Protein AF-A0A7C4LBU0-F1 (afdb_monomer_lite)

Radius of gyration: 18.73 Å; chains: 1; bounding box: 47×29×54 Å

pLDDT: mean 87.69, std 15.98, range [39.25, 98.62]

Structure (mmCIF, N/CA/C/O backbone):
data_AF-A0A7C4LBU0-F1
#
_entry.id   AF-A0A7C4LBU0-F1
#
loop_
_atom_site.group_PDB
_atom_site.id
_atom_site.type_symbol
_atom_site.label_atom_id
_atom_site.label_alt_id
_atom_site.label_comp_id
_atom_site.label_asym_id
_atom_site.label_entity_id
_atom_site.label_seq_id
_atom_site.pdbx_PDB_ins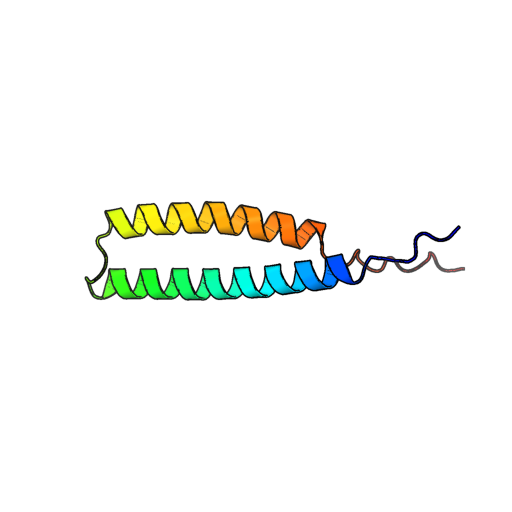_code
_atom_site.Cartn_x
_atom_site.Cartn_y
_atom_site.Cartn_z
_atom_site.occupancy
_atom_site.B_iso_or_equiv
_atom_site.auth_seq_id
_atom_site.auth_comp_id
_atom_site.auth_asym_id
_atom_site.auth_atom_id
_atom_site.pdbx_PDB_model_num
ATOM 1 N N . MET A 1 1 ? 20.322 -6.736 -37.415 1.00 40.59 1 MET A N 1
ATOM 2 C CA . MET A 1 1 ? 20.743 -6.862 -36.001 1.00 40.59 1 MET A CA 1
ATOM 3 C C . MET A 1 1 ? 20.899 -5.472 -35.396 1.00 40.59 1 MET A C 1
ATOM 5 O O . MET A 1 1 ? 21.856 -4.802 -35.741 1.00 40.59 1 MET A O 1
ATOM 9 N N . SER A 1 2 ? 19.966 -5.026 -34.546 1.00 39.25 2 SER A N 1
ATOM 10 C CA . SER A 1 2 ? 20.205 -3.982 -33.528 1.00 39.25 2 SER A CA 1
ATOM 11 C C . SER A 1 2 ? 18.979 -3.874 -32.604 1.00 39.25 2 SER A C 1
ATOM 13 O O . SER A 1 2 ? 18.191 -2.941 -32.690 1.00 39.25 2 SER A O 1
ATOM 15 N N . GLU A 1 3 ? 18.784 -4.858 -31.722 1.00 48.12 3 GLU A N 1
ATOM 16 C CA . GLU A 1 3 ? 17.774 -4.811 -30.642 1.00 48.12 3 GLU A CA 1
ATOM 17 C C . GLU A 1 3 ? 18.311 -4.102 -29.378 1.00 48.12 3 GLU A C 1
ATOM 19 O O . GLU A 1 3 ? 18.041 -4.510 -28.248 1.00 48.12 3 GLU A O 1
ATOM 24 N N . ARG A 1 4 ? 19.166 -3.082 -29.524 1.00 47.94 4 ARG A N 1
ATOM 25 C CA . ARG A 1 4 ? 19.984 -2.583 -28.401 1.00 47.94 4 ARG A CA 1
ATOM 26 C C . ARG A 1 4 ? 19.719 -1.155 -27.953 1.00 47.94 4 ARG A C 1
ATOM 28 O O . ARG A 1 4 ? 20.549 -0.581 -27.257 1.00 47.94 4 ARG A O 1
ATOM 35 N N . ILE A 1 5 ? 18.527 -0.632 -28.221 1.00 45.28 5 ILE A N 1
ATOM 36 C CA . ILE A 1 5 ? 18.013 0.522 -27.478 1.00 45.28 5 ILE A CA 1
ATOM 37 C C . ILE A 1 5 ? 16.840 0.034 -26.625 1.00 45.28 5 ILE A C 1
ATOM 39 O O . ILE A 1 5 ? 15.680 0.150 -27.004 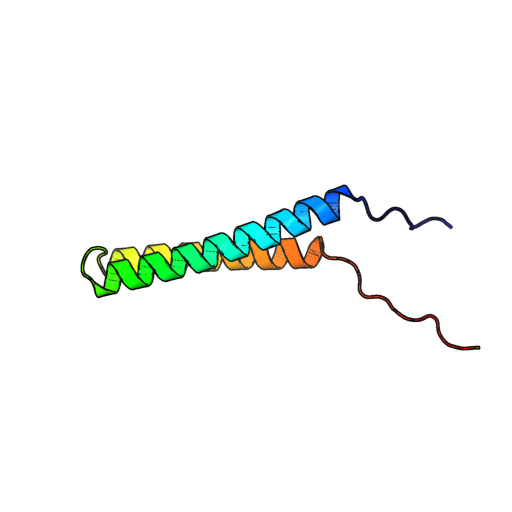1.00 45.28 5 ILE A O 1
ATOM 43 N N . LYS A 1 6 ? 17.147 -0.532 -25.447 1.00 55.59 6 LYS A N 1
ATOM 44 C CA . LYS A 1 6 ? 16.191 -0.490 -24.331 1.00 55.59 6 LYS A CA 1
ATOM 45 C C . LYS A 1 6 ? 15.958 0.997 -24.074 1.00 55.59 6 LYS A C 1
ATOM 47 O O . LYS A 1 6 ? 16.909 1.703 -23.742 1.00 55.59 6 LYS A O 1
ATOM 52 N N . SER A 1 7 ? 14.752 1.490 -24.330 1.00 66.56 7 SER A N 1
ATOM 53 C CA . SER A 1 7 ? 14.453 2.913 -24.211 1.00 66.56 7 SER A CA 1
ATOM 54 C C . SER A 1 7 ? 14.766 3.363 -22.785 1.00 66.56 7 SER A C 1
ATOM 56 O O . SER A 1 7 ? 14.183 2.849 -21.834 1.00 66.56 7 SER A O 1
ATOM 58 N N . TYR A 1 8 ? 15.673 4.327 -22.610 1.00 64.94 8 TYR A N 1
ATOM 59 C CA . TYR A 1 8 ? 15.944 4.943 -21.302 1.00 64.94 8 TYR A CA 1
ATOM 60 C C . TYR A 1 8 ? 14.656 5.431 -20.613 1.00 64.94 8 TYR A C 1
ATOM 62 O O . TYR A 1 8 ? 14.589 5.491 -19.387 1.00 64.94 8 TYR A O 1
ATOM 70 N N . ARG A 1 9 ? 13.608 5.707 -21.401 1.00 70.56 9 ARG A N 1
ATOM 71 C CA . ARG A 1 9 ? 12.258 6.025 -20.933 1.00 70.56 9 ARG A CA 1
ATOM 72 C C . ARG A 1 9 ? 11.646 4.912 -20.080 1.00 70.56 9 ARG A C 1
ATOM 74 O O . ARG A 1 9 ? 11.059 5.222 -19.052 1.00 70.56 9 ARG A O 1
ATOM 81 N N . ASP A 1 10 ? 11.808 3.645 -20.452 1.00 79.19 10 ASP A N 1
ATOM 82 C CA . ASP A 1 10 ? 11.234 2.524 -19.698 1.00 79.19 10 ASP A CA 1
ATOM 83 C C . ASP A 1 10 ? 11.927 2.365 -18.343 1.00 79.19 10 ASP A C 1
ATOM 85 O O . ASP A 1 10 ? 11.266 2.111 -17.342 1.00 79.19 10 ASP A O 1
ATOM 89 N N . LEU A 1 11 ? 13.242 2.609 -18.288 1.00 82.00 11 LEU A N 1
ATOM 90 C CA . LEU A 1 11 ? 14.006 2.614 -17.037 1.00 82.00 11 LEU A CA 1
ATOM 91 C C . LEU A 1 11 ? 13.598 3.768 -16.117 1.00 82.00 11 LEU A C 1
ATOM 93 O O . LEU A 1 11 ? 13.518 3.590 -14.903 1.00 82.00 11 LEU A O 1
ATOM 97 N N . GLU A 1 12 ? 13.326 4.943 -16.679 1.00 88.25 12 GLU A N 1
ATOM 98 C CA . GLU A 1 12 ? 12.838 6.092 -15.917 1.00 88.25 12 GLU A CA 1
ATOM 99 C C . GLU A 1 12 ? 11.430 5.834 -15.357 1.00 88.25 12 GLU A C 1
ATOM 101 O O . GLU A 1 12 ? 11.173 6.055 -14.173 1.00 88.25 12 GLU A O 1
ATOM 106 N N . VAL A 1 13 ? 10.521 5.280 -16.166 1.00 88.19 13 VAL A N 1
ATOM 107 C CA . VAL A 1 13 ? 9.178 4.892 -15.702 1.00 88.19 13 VAL A CA 1
ATOM 108 C C . VAL A 1 13 ? 9.255 3.746 -14.687 1.00 88.19 13 VAL A C 1
ATOM 110 O O . VAL A 1 13 ? 8.529 3.753 -13.693 1.00 88.19 13 VAL A O 1
ATOM 113 N N . TRP A 1 14 ? 10.176 2.798 -14.868 1.00 92.56 14 TRP A N 1
ATOM 114 C CA . TRP A 1 14 ? 10.443 1.742 -13.894 1.00 92.56 14 TRP A CA 1
ATOM 115 C C . TRP A 1 14 ? 10.879 2.309 -12.539 1.00 92.56 14 TRP A C 1
ATOM 117 O O . TRP A 1 14 ? 10.319 1.916 -11.514 1.00 92.56 14 TRP A O 1
ATOM 127 N N . LYS A 1 15 ? 11.817 3.269 -12.526 1.00 93.31 15 LYS A N 1
ATOM 128 C CA . LYS A 1 15 ? 12.252 3.963 -11.300 1.00 93.31 15 LYS A CA 1
ATOM 129 C C . LYS A 1 15 ? 11.084 4.654 -10.601 1.00 93.31 15 LYS A C 1
ATOM 131 O O . LYS A 1 15 ? 10.948 4.533 -9.388 1.00 93.31 15 LYS A O 1
ATOM 136 N N . ARG A 1 16 ? 10.190 5.307 -11.349 1.00 94.94 16 ARG A N 1
ATOM 137 C CA . ARG A 1 16 ? 8.962 5.894 -10.779 1.00 94.94 16 ARG A CA 1
ATOM 138 C C . ARG A 1 16 ? 8.069 4.842 -10.124 1.00 94.94 16 ARG A C 1
ATOM 140 O O . ARG A 1 16 ? 7.519 5.097 -9.059 1.00 94.94 16 ARG A O 1
ATOM 147 N N . GLY A 1 17 ? 7.974 3.650 -10.712 1.00 94.94 17 GLY A N 1
ATOM 148 C CA . GLY A 1 17 ? 7.284 2.510 -10.103 1.00 94.94 17 GLY A CA 1
ATOM 149 C C . GLY A 1 17 ? 7.910 2.054 -8.779 1.00 94.94 17 GLY A C 1
ATOM 150 O O . GLY A 1 17 ? 7.175 1.695 -7.863 1.00 94.94 17 GLY A O 1
ATOM 151 N N . VAL A 1 18 ? 9.243 2.109 -8.646 1.00 95.75 18 VAL A N 1
ATOM 152 C CA . VAL A 1 18 ? 9.944 1.843 -7.372 1.00 95.75 18 VAL A CA 1
ATOM 153 C C . VAL A 1 18 ? 9.528 2.863 -6.310 1.00 95.75 18 VAL A C 1
ATOM 155 O O . VAL A 1 18 ? 9.149 2.465 -5.212 1.00 95.75 18 VAL A O 1
ATOM 158 N N . PHE A 1 19 ? 9.545 4.160 -6.640 1.00 97.62 19 PHE A N 1
ATOM 159 C CA . PHE A 1 19 ? 9.137 5.212 -5.702 1.00 97.62 19 PHE A CA 1
ATOM 160 C C . PHE A 1 19 ? 7.669 5.080 -5.292 1.00 97.62 19 PHE A C 1
ATOM 162 O O . PHE A 1 19 ? 7.367 5.131 -4.105 1.00 97.62 19 PHE A O 1
ATOM 169 N N . ALA A 1 20 ? 6.772 4.819 -6.246 1.00 97.94 20 ALA A N 1
ATOM 170 C CA . ALA A 1 20 ? 5.352 4.623 -5.964 1.00 97.94 20 ALA A CA 1
ATOM 171 C C . ALA A 1 20 ? 5.095 3.439 -5.014 1.00 97.94 20 ALA A C 1
ATOM 173 O O . ALA A 1 20 ? 4.242 3.532 -4.136 1.00 97.94 20 ALA A O 1
ATOM 174 N N . LEU A 1 21 ? 5.842 2.338 -5.159 1.00 97.94 21 LEU A N 1
ATOM 175 C CA . LEU A 1 21 ? 5.760 1.198 -4.239 1.00 97.94 21 LEU A CA 1
ATOM 176 C C . LEU A 1 21 ? 6.280 1.539 -2.835 1.00 97.94 21 LEU A C 1
ATOM 178 O O . LEU A 1 21 ? 5.704 1.065 -1.860 1.00 97.94 21 LEU A O 1
ATOM 182 N N . GLY A 1 22 ? 7.326 2.364 -2.729 1.00 98.00 22 GLY A N 1
ATOM 183 C CA . GLY A 1 22 ? 7.813 2.878 -1.446 1.00 98.00 22 GLY A CA 1
ATOM 184 C C . GLY A 1 22 ? 6.768 3.744 -0.742 1.00 98.00 22 GLY A C 1
ATOM 185 O O . GLY A 1 22 ? 6.413 3.466 0.399 1.00 98.00 22 GLY A O 1
ATOM 186 N N . SER A 1 23 ? 6.193 4.717 -1.454 1.00 98.38 23 SER A N 1
ATOM 187 C CA . SER A 1 23 ? 5.125 5.568 -0.916 1.00 98.38 23 SER A CA 1
ATOM 188 C C . SER A 1 23 ? 3.885 4.771 -0.509 1.00 98.38 23 SER A C 1
ATOM 190 O O . SER A 1 23 ? 3.268 5.084 0.503 1.00 98.38 23 SER A O 1
ATOM 192 N N . LEU A 1 24 ? 3.526 3.721 -1.258 1.00 98.44 24 LEU A N 1
ATOM 193 C CA . LEU A 1 24 ? 2.425 2.833 -0.882 1.00 98.44 24 LEU A CA 1
ATOM 194 C C . LEU A 1 24 ? 2.706 2.114 0.448 1.00 98.44 24 LEU A C 1
ATOM 196 O O . LEU A 1 24 ? 1.828 2.072 1.302 1.00 98.44 24 LEU A O 1
ATOM 200 N N . ALA A 1 25 ? 3.923 1.602 0.648 1.00 98.19 25 ALA A N 1
ATOM 201 C CA . ALA A 1 25 ? 4.302 0.924 1.890 1.00 98.19 25 ALA A CA 1
ATOM 202 C C . ALA A 1 25 ? 4.311 1.877 3.103 1.00 98.19 25 ALA A C 1
ATOM 204 O O . ALA A 1 25 ? 3.872 1.514 4.199 1.00 98.19 25 ALA A O 1
ATOM 205 N N . GLU A 1 26 ? 4.784 3.111 2.912 1.00 98.56 26 GLU A N 1
ATOM 206 C CA . GLU A 1 26 ? 4.713 4.163 3.935 1.00 98.56 26 GLU A CA 1
ATOM 207 C C . GLU A 1 26 ? 3.259 4.484 4.298 1.00 98.56 26 GLU A C 1
ATOM 209 O O . GLU A 1 26 ? 2.908 4.561 5.477 1.00 98.56 26 GLU A O 1
ATOM 214 N N . LEU A 1 27 ? 2.399 4.604 3.289 1.00 98.31 27 LEU A N 1
ATOM 215 C CA . LEU A 1 27 ? 0.983 4.895 3.452 1.00 98.31 27 LEU A CA 1
ATOM 216 C C . LEU A 1 27 ? 0.231 3.764 4.185 1.00 98.31 27 LEU A C 1
ATOM 218 O O . LEU A 1 27 ? -0.533 4.036 5.111 1.00 98.31 27 LEU A O 1
ATOM 222 N N . GLU A 1 28 ? 0.483 2.497 3.840 1.00 98.44 28 GLU A N 1
ATOM 223 C CA . GLU A 1 28 ? -0.055 1.328 4.558 1.00 98.44 28 GLU A CA 1
ATOM 224 C C . GLU A 1 28 ? 0.378 1.325 6.034 1.00 98.44 28 GLU A C 1
ATOM 226 O O . GLU A 1 28 ? -0.424 1.048 6.931 1.00 98.44 28 GLU A O 1
ATOM 231 N N . THR A 1 29 ? 1.631 1.699 6.306 1.00 98.50 29 THR A N 1
ATOM 232 C CA . THR A 1 29 ? 2.158 1.809 7.675 1.00 98.50 29 THR A CA 1
ATOM 233 C C . THR A 1 29 ? 1.442 2.905 8.464 1.00 98.50 29 THR A C 1
ATOM 235 O O . THR A 1 29 ? 1.044 2.685 9.610 1.00 98.50 29 THR A O 1
ATOM 238 N N . GLN A 1 30 ? 1.240 4.080 7.863 1.00 98.50 30 GLN A N 1
ATOM 239 C CA . GLN A 1 30 ? 0.517 5.186 8.494 1.00 98.50 30 GLN A CA 1
ATOM 240 C C . GLN A 1 30 ? -0.946 4.828 8.776 1.00 98.50 30 GLN A C 1
ATOM 242 O O . GLN A 1 30 ? -1.438 5.128 9.864 1.00 98.50 30 GLN A O 1
ATOM 247 N N . ALA A 1 31 ? -1.623 4.133 7.857 1.00 98.38 31 ALA A N 1
ATOM 248 C CA . ALA A 1 31 ? -2.990 3.659 8.068 1.00 98.38 31 ALA A CA 1
ATOM 249 C C . ALA A 1 31 ? -3.087 2.663 9.235 1.00 98.38 31 ALA A C 1
ATOM 251 O O . ALA A 1 31 ? -3.996 2.770 10.061 1.00 98.38 31 ALA A O 1
ATOM 252 N N . LEU A 1 32 ? -2.118 1.751 9.367 1.00 98.50 32 LEU A N 1
ATOM 253 C CA . LEU A 1 32 ? -2.042 0.838 10.510 1.00 98.50 32 LEU A CA 1
ATOM 254 C C . LEU A 1 32 ? -1.832 1.589 11.833 1.00 98.50 32 LEU A C 1
ATOM 256 O O . LEU A 1 32 ? -2.435 1.235 12.848 1.00 98.50 32 LEU A O 1
ATOM 260 N N . ILE A 1 33 ? -0.982 2.620 11.846 1.00 98.62 33 ILE A N 1
ATOM 261 C CA . ILE A 1 33 ? -0.786 3.467 13.031 1.00 98.62 33 ILE A CA 1
ATOM 262 C C . ILE A 1 33 ? -2.090 4.185 13.376 1.00 98.62 33 ILE A C 1
ATOM 264 O O . ILE A 1 33 ? -2.519 4.105 14.524 1.00 98.62 33 ILE A O 1
ATOM 268 N N . ALA A 1 34 ? -2.740 4.821 12.397 1.00 98.62 34 ALA A N 1
ATOM 269 C CA . ALA A 1 34 ? -3.999 5.541 12.580 1.00 98.62 34 ALA A CA 1
ATOM 270 C C . ALA A 1 34 ? -5.104 4.639 13.150 1.00 98.62 34 ALA A C 1
ATOM 272 O O . ALA A 1 34 ? -5.812 5.051 14.070 1.00 98.62 34 ALA A O 1
ATOM 273 N N . LEU A 1 35 ? -5.195 3.391 12.675 1.00 98.62 35 LEU A N 1
ATOM 274 C CA . LEU A 1 35 ? -6.086 2.379 13.241 1.00 98.62 35 LEU A CA 1
ATOM 275 C C . LEU A 1 35 ? -5.762 2.112 14.719 1.00 98.62 35 LEU A C 1
ATOM 277 O O . LEU A 1 35 ? -6.649 2.142 15.568 1.00 98.62 35 LEU A O 1
ATOM 281 N N . ARG A 1 36 ? -4.485 1.879 15.049 1.00 98.50 36 ARG A N 1
ATOM 282 C CA . ARG A 1 36 ? -4.050 1.536 16.417 1.00 98.50 36 ARG A CA 1
ATOM 283 C C . ARG A 1 36 ? -4.295 2.639 17.439 1.00 98.50 36 ARG A C 1
ATOM 285 O O . ARG A 1 36 ? -4.520 2.327 18.604 1.00 98.50 36 ARG A O 1
ATOM 292 N N . ILE A 1 37 ? -4.235 3.901 17.024 1.00 98.50 37 ILE A N 1
ATOM 293 C CA . ILE A 1 37 ? -4.476 5.051 17.909 1.00 98.50 37 ILE A CA 1
ATOM 294 C C . ILE A 1 37 ? -5.927 5.550 17.863 1.00 98.50 37 ILE A C 1
ATOM 296 O O . ILE A 1 37 ? -6.229 6.592 18.438 1.00 98.50 37 ILE A O 1
ATOM 300 N N . GLY A 1 38 ? -6.826 4.818 17.195 1.00 98.00 38 GLY A N 1
ATOM 301 C CA . GLY A 1 38 ? -8.257 5.125 17.157 1.00 98.00 38 GLY A CA 1
ATOM 302 C C . GLY A 1 38 ? -8.639 6.317 16.276 1.00 98.00 38 GLY A C 1
ATOM 303 O O . GLY A 1 38 ? -9.745 6.830 16.410 1.00 98.00 38 GLY A O 1
ATOM 304 N N . LEU A 1 39 ? -7.751 6.763 15.380 1.00 98.38 39 LEU A N 1
ATOM 305 C CA . LEU A 1 39 ? -8.045 7.827 14.410 1.00 98.38 39 LEU A CA 1
ATOM 306 C C . LEU A 1 39 ? -8.714 7.307 13.132 1.00 98.38 39 LEU A C 1
ATOM 308 O O . LEU A 1 39 ? -9.301 8.097 12.399 1.00 98.38 39 LEU A O 1
ATOM 312 N N . LEU A 1 40 ? -8.615 6.005 12.853 1.00 98.12 40 LEU A N 1
ATOM 313 C CA . LEU A 1 40 ? -9.194 5.370 11.669 1.00 98.12 40 LEU A CA 1
ATOM 314 C C . LEU A 1 40 ? -10.078 4.182 12.087 1.00 98.12 40 LEU A C 1
ATOM 316 O O . LEU A 1 40 ? -9.563 3.253 12.713 1.00 98.12 40 LEU A O 1
ATOM 320 N N . PRO A 1 41 ? -11.381 4.167 11.746 1.00 98.31 41 PRO A N 1
ATOM 321 C CA . PRO A 1 41 ? -12.255 3.028 12.020 1.00 98.31 41 PRO A CA 1
ATOM 322 C C . PRO A 1 41 ? -11.800 1.750 11.303 1.00 98.31 41 PRO A C 1
ATOM 324 O O . PRO A 1 41 ? -11.303 1.797 10.178 1.00 98.31 41 PRO A O 1
ATOM 327 N N . GLU A 1 42 ? -12.045 0.585 11.909 1.00 98.06 42 GLU A N 1
ATOM 328 C CA . GLU A 1 42 ? -11.667 -0.710 11.323 1.00 98.06 42 GLU A CA 1
ATOM 329 C C . GLU A 1 42 ? -12.236 -0.945 9.917 1.00 98.06 42 GLU A C 1
ATOM 331 O O . GLU A 1 42 ? -11.534 -1.456 9.044 1.00 98.06 42 GLU A O 1
ATOM 336 N N . GLU A 1 43 ? -13.502 -0.583 9.690 1.00 98.19 43 GLU A N 1
ATOM 337 C CA . GLU A 1 43 ? -14.151 -0.738 8.383 1.00 98.19 43 GLU A CA 1
ATOM 338 C C . GLU A 1 43 ? -13.478 0.118 7.307 1.00 98.19 43 GLU A C 1
ATOM 340 O O . GLU A 1 43 ? -13.275 -0.330 6.177 1.00 98.19 43 GLU A O 1
ATOM 345 N N . GLU A 1 44 ? -13.085 1.341 7.661 1.00 98.00 44 GLU A N 1
ATOM 346 C CA . GLU A 1 44 ? -12.377 2.241 6.753 1.00 98.00 44 GLU A CA 1
ATOM 347 C C . GLU A 1 44 ? -10.960 1.742 6.485 1.00 98.00 44 GLU A C 1
ATOM 349 O O . GLU A 1 44 ? -10.544 1.691 5.330 1.00 98.00 44 GLU A O 1
ATOM 354 N N . HIS A 1 45 ? -10.254 1.259 7.510 1.00 98.38 45 HIS A N 1
ATOM 355 C CA . HIS A 1 45 ? -8.952 0.616 7.340 1.00 98.38 45 HIS A CA 1
ATOM 356 C C . HIS A 1 45 ? -9.031 -0.620 6.427 1.00 98.38 45 HIS A C 1
ATOM 358 O O . HIS A 1 45 ? -8.170 -0.811 5.564 1.00 98.38 45 HIS A O 1
ATOM 364 N N . ARG A 1 46 ? -10.067 -1.462 6.564 1.00 98.31 46 ARG A N 1
ATOM 365 C CA . ARG A 1 46 ? -10.291 -2.623 5.679 1.00 98.31 46 ARG A CA 1
ATOM 366 C C . ARG A 1 46 ? -10.487 -2.204 4.222 1.00 98.31 46 ARG A C 1
ATOM 368 O O . ARG A 1 46 ? -9.871 -2.792 3.331 1.00 98.31 46 ARG A O 1
ATOM 375 N N . ARG A 1 47 ? -11.317 -1.189 3.967 1.00 98.12 47 ARG A N 1
ATOM 376 C CA . ARG A 1 47 ? -11.528 -0.649 2.611 1.00 98.12 47 ARG A CA 1
ATOM 377 C C . ARG A 1 47 ? -10.233 -0.080 2.040 1.00 98.12 47 ARG A C 1
ATOM 379 O O . ARG A 1 47 ? -9.821 -0.475 0.954 1.00 98.12 47 ARG A O 1
ATOM 386 N N . PHE A 1 48 ? -9.551 0.746 2.825 1.00 97.75 48 PHE A N 1
ATOM 387 C CA . PHE A 1 48 ? -8.285 1.367 2.464 1.00 97.75 48 PHE A CA 1
ATOM 388 C C . PHE A 1 48 ? -7.214 0.341 2.075 1.00 97.75 48 PHE A C 1
ATOM 390 O O . PHE A 1 48 ? -6.650 0.396 0.987 1.00 97.75 48 PHE A O 1
ATOM 397 N N . THR A 1 49 ? -6.975 -0.654 2.931 1.00 97.69 49 THR A N 1
ATOM 398 C CA . THR A 1 49 ? -5.975 -1.703 2.672 1.00 97.69 49 THR A CA 1
ATOM 399 C C . THR A 1 49 ? -6.343 -2.596 1.486 1.00 97.69 49 THR A C 1
ATOM 401 O O . THR A 1 49 ? -5.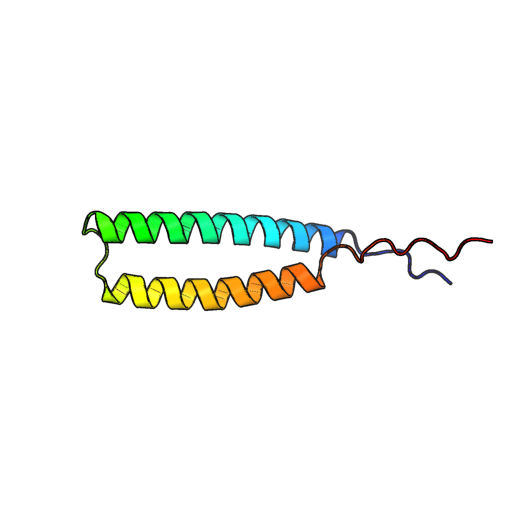456 -3.045 0.759 1.00 97.69 49 THR A O 1
ATOM 404 N N . THR A 1 50 ? -7.637 -2.802 1.224 1.00 98.31 50 THR A N 1
ATOM 405 C CA . THR A 1 50 ? -8.104 -3.497 0.013 1.00 98.31 50 THR A CA 1
ATOM 406 C C . THR A 1 50 ? -7.729 -2.719 -1.251 1.00 98.31 50 THR A C 1
ATOM 408 O O . THR A 1 50 ? -7.231 -3.304 -2.215 1.00 98.31 50 THR A O 1
ATOM 411 N N . GLU A 1 51 ? -7.918 -1.399 -1.252 1.00 98.25 51 GLU A N 1
ATOM 412 C CA . GLU A 1 51 ? -7.519 -0.535 -2.368 1.00 98.25 51 GLU A CA 1
ATOM 413 C C . GLU A 1 51 ? -5.994 -0.513 -2.551 1.00 98.25 51 GLU A C 1
ATOM 415 O O . GLU A 1 51 ? -5.505 -0.674 -3.676 1.00 98.25 51 GLU A O 1
ATOM 420 N N . CYS A 1 52 ? -5.236 -0.405 -1.453 1.00 98.25 52 CYS A N 1
ATOM 421 C CA . CYS A 1 52 ? -3.775 -0.487 -1.469 1.00 98.25 52 CYS A CA 1
ATOM 422 C C . CYS A 1 52 ? -3.278 -1.797 -2.094 1.00 98.25 52 CYS A C 1
ATOM 424 O O . CYS A 1 52 ? -2.377 -1.764 -2.936 1.00 98.25 52 CYS A O 1
ATOM 426 N N . ASP A 1 53 ? -3.886 -2.943 -1.774 1.00 98.19 53 ASP A N 1
ATOM 427 C CA . ASP A 1 53 ? -3.497 -4.232 -2.357 1.00 98.19 53 ASP A CA 1
ATOM 428 C C . ASP A 1 53 ? -3.752 -4.284 -3.874 1.00 98.19 53 ASP A C 1
ATOM 430 O O . ASP A 1 53 ? -2.889 -4.733 -4.643 1.00 98.19 53 ASP A O 1
ATOM 434 N N . VAL A 1 54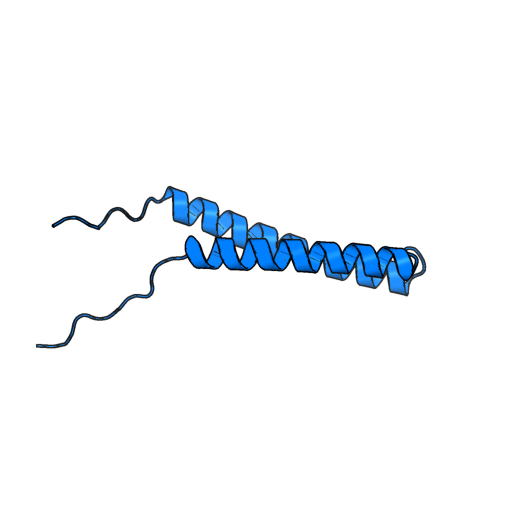 ? -4.898 -3.772 -4.335 1.00 98.44 54 VAL A N 1
ATOM 435 C CA . VAL A 1 54 ? -5.217 -3.683 -5.770 1.00 98.44 54 VAL A CA 1
ATOM 436 C C . VAL A 1 54 ? -4.185 -2.817 -6.498 1.00 98.44 54 VAL A C 1
ATOM 438 O O . VAL A 1 54 ? -3.581 -3.269 -7.480 1.00 98.44 54 VAL A O 1
ATOM 441 N N . ILE A 1 55 ? -3.916 -1.611 -5.992 1.00 98.06 55 ILE A N 1
ATOM 442 C CA . ILE A 1 55 ? -2.941 -0.678 -6.578 1.00 98.06 55 ILE A CA 1
ATOM 443 C C . ILE A 1 55 ? -1.532 -1.280 -6.536 1.00 98.06 55 ILE A C 1
ATOM 445 O O . ILE A 1 55 ? -0.821 -1.287 -7.545 1.00 98.06 55 ILE A O 1
ATOM 449 N N . GLY A 1 56 ? -1.135 -1.869 -5.411 1.00 98.06 56 GLY A N 1
ATOM 450 C CA . GLY A 1 56 ? 0.162 -2.514 -5.238 1.00 98.06 56 GLY A CA 1
ATOM 451 C C . GLY A 1 56 ? 0.376 -3.660 -6.226 1.00 98.06 56 GLY A C 1
ATOM 452 O O . GLY A 1 56 ? 1.449 -3.776 -6.827 1.00 98.06 56 GLY A O 1
ATOM 453 N N . LYS A 1 57 ? -0.648 -4.486 -6.474 1.00 98.19 57 LYS A N 1
ATOM 454 C CA . LYS A 1 57 ? -0.608 -5.541 -7.502 1.00 98.19 57 LYS A CA 1
ATOM 455 C C . LYS A 1 57 ? -0.403 -4.960 -8.902 1.00 98.19 57 LYS A C 1
ATOM 457 O O . LYS A 1 57 ? 0.388 -5.517 -9.671 1.00 98.19 57 LYS A O 1
ATOM 462 N N . MET A 1 58 ? -1.074 -3.859 -9.236 1.00 98.00 58 MET A N 1
ATOM 463 C CA . MET A 1 58 ? -0.911 -3.180 -10.527 1.00 98.00 58 MET A CA 1
ATOM 464 C C . MET A 1 58 ? 0.505 -2.612 -10.687 1.00 98.00 58 MET A C 1
ATOM 466 O O . MET A 1 58 ? 1.165 -2.897 -11.691 1.00 98.00 58 MET A O 1
ATOM 470 N N . LEU A 1 59 ? 1.011 -1.900 -9.676 1.00 96.56 59 LEU A N 1
ATOM 471 C CA . LEU A 1 59 ? 2.354 -1.314 -9.670 1.00 96.56 59 LEU A CA 1
ATOM 472 C C . LEU A 1 59 ? 3.449 -2.380 -9.793 1.00 96.56 59 LEU A C 1
ATOM 474 O O . LEU A 1 59 ? 4.334 -2.248 -10.638 1.00 96.56 59 LEU A O 1
ATOM 478 N N . ARG A 1 60 ? 3.365 -3.480 -9.032 1.00 95.44 60 ARG A N 1
ATOM 479 C CA . ARG A 1 60 ? 4.330 -4.596 -9.111 1.00 95.44 60 ARG A CA 1
ATOM 480 C C . ARG A 1 60 ? 4.366 -5.230 -10.503 1.00 95.44 60 ARG A C 1
ATOM 482 O O . ARG A 1 60 ? 5.440 -5.522 -11.031 1.00 95.44 60 ARG A O 1
ATOM 489 N N . ARG A 1 61 ? 3.202 -5.432 -11.133 1.00 95.25 61 ARG A N 1
ATOM 490 C CA . ARG A 1 61 ? 3.117 -5.977 -12.502 1.00 95.25 61 ARG A CA 1
ATOM 491 C C . ARG A 1 61 ? 3.720 -5.023 -13.530 1.00 95.25 61 ARG A C 1
ATOM 493 O 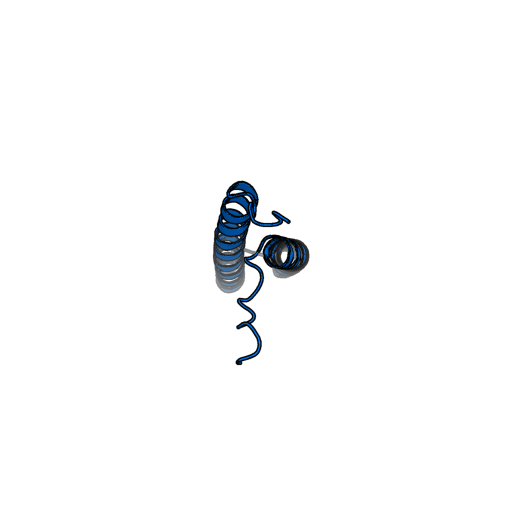O . ARG A 1 61 ? 4.448 -5.478 -14.412 1.00 95.25 61 ARG A O 1
ATOM 500 N N . LEU A 1 62 ? 3.439 -3.727 -13.407 1.00 91.88 62 LEU A N 1
ATOM 501 C CA . LEU A 1 62 ? 3.995 -2.695 -14.278 1.00 91.88 62 LEU A CA 1
ATOM 502 C C . LEU A 1 62 ? 5.521 -2.619 -14.140 1.00 91.88 62 LEU A C 1
ATOM 504 O O . LEU A 1 62 ? 6.236 -2.719 -15.135 1.00 91.88 62 LEU A O 1
ATOM 508 N N . GLN A 1 63 ? 6.022 -2.549 -12.906 1.00 90.19 63 GLN A N 1
ATOM 509 C CA . GLN A 1 63 ? 7.451 -2.555 -12.599 1.00 90.19 63 GLN A CA 1
ATOM 510 C C . GLN A 1 63 ? 8.142 -3.798 -13.180 1.00 90.19 63 GLN A C 1
ATOM 512 O O . GLN A 1 63 ? 9.191 -3.688 -13.807 1.00 90.19 63 GLN A O 1
ATOM 517 N N . LYS A 1 64 ? 7.544 -4.988 -13.053 1.00 89.00 64 LYS A N 1
ATOM 518 C CA . LYS A 1 64 ? 8.117 -6.215 -13.629 1.00 89.00 64 LYS A CA 1
ATOM 519 C C . LYS A 1 64 ? 8.243 -6.153 -15.155 1.00 89.00 64 LYS A C 1
ATOM 521 O O . LYS A 1 64 ? 9.199 -6.696 -15.698 1.00 89.00 64 LYS A O 1
ATOM 526 N N . ARG A 1 65 ? 7.295 -5.513 -15.849 1.00 89.31 65 ARG A N 1
ATOM 527 C CA . ARG A 1 65 ? 7.326 -5.378 -17.316 1.00 89.31 65 ARG A CA 1
ATOM 528 C C . ARG A 1 65 ? 8.336 -4.343 -17.807 1.00 89.31 65 ARG A C 1
ATOM 530 O O . ARG A 1 65 ? 8.908 -4.545 -18.871 1.00 89.31 65 ARG A O 1
ATOM 537 N N . LEU A 1 66 ? 8.542 -3.267 -17.052 1.00 87.44 66 LEU A N 1
ATOM 538 C CA . LEU A 1 66 ? 9.444 -2.167 -17.421 1.00 87.44 66 LEU A CA 1
ATOM 539 C C . LEU A 1 66 ? 10.879 -2.350 -16.901 1.00 87.44 66 LEU A C 1
ATOM 541 O O . LEU A 1 66 ? 11.780 -1.602 -17.275 1.00 87.44 66 LEU A O 1
ATOM 545 N N . GLY A 1 67 ? 11.097 -3.331 -16.022 1.00 83.00 67 GLY A N 1
ATOM 546 C CA . GLY A 1 67 ? 12.396 -3.597 -15.420 1.00 83.00 67 GLY A CA 1
ATOM 547 C C . GLY A 1 67 ? 13.450 -4.080 -16.420 1.00 83.00 67 GLY A C 1
ATOM 548 O O . GLY A 1 67 ? 13.130 -4.616 -17.486 1.00 83.00 67 GLY A O 1
ATOM 549 N N . PRO A 1 68 ? 14.741 -3.924 -16.088 1.00 78.25 68 PRO A N 1
ATOM 550 C CA . PRO A 1 68 ? 15.819 -4.380 -16.950 1.00 78.25 68 PRO A CA 1
ATOM 551 C C . PRO A 1 68 ? 15.739 -5.899 -17.163 1.00 78.25 68 PRO A C 1
ATOM 553 O O . PRO A 1 68 ? 15.709 -6.673 -16.210 1.00 78.25 68 PRO A O 1
ATOM 556 N N . LYS A 1 69 ? 15.747 -6.339 -18.431 1.00 71.06 69 LYS A N 1
ATOM 557 C CA . LYS A 1 69 ? 15.866 -7.772 -18.767 1.00 71.06 69 LYS A CA 1
ATOM 558 C C . LYS A 1 69 ? 17.142 -8.350 -18.122 1.00 71.06 69 LYS A C 1
ATOM 560 O O . LYS A 1 69 ? 18.186 -7.710 -18.310 1.00 71.06 69 LYS A O 1
ATOM 565 N N . PRO A 1 70 ? 17.073 -9.502 -17.420 1.00 64.69 70 PRO A N 1
ATOM 566 C CA . PRO A 1 70 ? 18.233 -10.127 -16.793 1.00 64.69 70 PRO A CA 1
ATOM 567 C C . PRO A 1 70 ? 19.361 -10.316 -17.804 1.00 64.69 70 PRO A C 1
ATOM 569 O O . PRO A 1 70 ? 19.107 -10.647 -18.964 1.00 64.69 70 PRO A O 1
ATOM 572 N N . TYR A 1 71 ? 20.600 -10.099 -17.368 1.00 62.22 71 TYR A N 1
ATOM 573 C CA . TYR A 1 71 ? 21.762 -10.458 -18.168 1.00 62.22 71 TYR A CA 1
ATOM 574 C C . TYR A 1 71 ? 21.795 -11.980 -18.320 1.00 62.22 71 TYR A C 1
ATOM 576 O O . TYR A 1 71 ? 21.888 -12.703 -17.331 1.00 62.22 71 TYR A O 1
ATOM 584 N N . THR A 1 72 ? 21.688 -12.465 -19.553 1.00 70.94 72 THR A N 1
ATOM 585 C CA . THR A 1 72 ? 21.984 -13.858 -19.880 1.00 70.94 72 THR A CA 1
ATOM 586 C C . THR A 1 72 ? 23.418 -13.875 -20.401 1.00 70.94 72 THR A C 1
ATOM 588 O O . THR A 1 72 ? 23.657 -13.272 -21.451 1.00 70.94 72 THR A O 1
ATOM 591 N N . PRO A 1 73 ? 24.385 -14.472 -19.679 1.00 72.25 73 PRO A N 1
ATOM 592 C CA . PRO A 1 73 ? 25.730 -14.624 -20.215 1.00 72.25 73 PRO A CA 1
ATOM 593 C C . PRO A 1 73 ? 25.655 -15.424 -21.516 1.00 72.25 73 PRO A C 1
ATOM 595 O O . PRO A 1 73 ? 24.881 -16.378 -21.615 1.00 72.25 73 PRO A O 1
ATOM 598 N N . ALA A 1 74 ? 26.419 -15.006 -22.526 1.00 76.62 74 ALA A N 1
ATOM 599 C CA . ALA A 1 74 ? 26.542 -15.782 -23.753 1.00 76.62 74 ALA A CA 1
ATOM 600 C C . ALA A 1 74 ? 27.063 -17.190 -23.404 1.00 76.62 74 ALA A C 1
ATOM 602 O O . ALA A 1 74 ? 27.894 -17.298 -22.495 1.00 76.62 74 ALA A O 1
ATOM 603 N N . PRO A 1 75 ? 26.586 -18.255 -24.077 1.00 72.19 75 PRO A N 1
ATOM 604 C CA . PRO A 1 75 ? 27.199 -19.568 -23.927 1.00 72.19 75 PRO A CA 1
ATOM 605 C C . PRO A 1 75 ? 28.698 -19.434 -24.216 1.00 72.19 75 PRO A C 1
ATOM 607 O O . PRO A 1 75 ? 29.088 -18.733 -25.153 1.00 72.19 75 PRO A O 1
ATOM 610 N N . GLY A 1 76 ? 29.518 -20.020 -23.339 1.00 78.81 76 GLY A N 1
ATOM 611 C CA . GLY A 1 76 ? 30.972 -20.017 -23.484 1.00 78.81 76 GLY A CA 1
ATOM 612 C C . GLY A 1 76 ? 31.415 -20.672 -24.799 1.00 78.81 76 GLY A C 1
ATOM 613 O O . GLY A 1 76 ? 30.591 -21.326 -25.444 1.00 78.81 76 GLY A O 1
ATOM 614 N N . PRO A 1 77 ? 32.679 -20.453 -25.205 1.00 69.69 77 PRO A N 1
ATOM 615 C CA . PRO A 1 77 ? 33.234 -21.059 -26.413 1.00 69.69 77 PRO A CA 1
ATOM 616 C C . PRO A 1 77 ? 33.144 -22.589 -26.395 1.00 69.69 77 PRO A C 1
ATOM 618 O O . PRO A 1 77 ? 33.227 -23.178 -25.291 1.00 69.69 77 PRO A O 1
#

Foldseek 3Di:
DDPDCLDVVLVVVLVVLVVVLVVLVVVLVVLVVCVVVVNADPVRNVVVVVVSVVVNVVSVVSSVVSDDDDDDDDPDD

Sequence (77 aa):
MSERIKSYRDLEVWKRGVFALGSLAELETQALIALRIGLLPEEEHRRFTTECDVIGKMLRRLQKRLGPKPYTPAPGP

Secondary 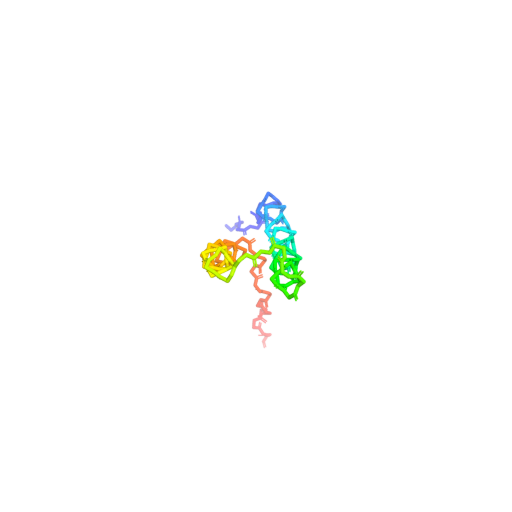structure (DSSP, 8-state):
-------HHHHHHHHHHHHHHHHHHHHHHHHHHHHHTTSS-HHHHHHHHHHHHHHHHHHHHHHHHHSPPPP-PPPP-